Protein AF-A0A317WB82-F1 (afdb_monomer_lite)

Radius of gyration: 21.4 Å; chains: 1; bounding box: 46×22×66 Å

InterPro domains:
  IPR036574 Knottin, scorpion toxin-like superfamily [G3DSA:3.30.30.10] (28-68)
  IPR036574 Knottin, scorpion toxin-like superfamily [SSF57095] (29-68)

Secondary structure (DSSP, 8-state):
---SSSSSSS--------------SS--TT--TT-HHHHHHHHHHHHHHT-TTEEEEEE-TTS-EEEEE--

Sequence (71 aa):
MKSVLYCLALCLPVLATPLMEVTLSNSTSCQTYGGDSIANLACRNTCIEQGEGWTGGFCDSQQICHCTFNV

Structure (mmCIF, N/CA/C/O backbone):
data_AF-A0A317WB82-F1
#
_entry.id   AF-A0A317WB82-F1
#
loop_
_atom_site.group_PDB
_atom_site.id
_atom_site.type_symbol
_atom_site.label_atom_id
_atom_site.label_alt_id
_atom_site.label_comp_id
_atom_site.label_asym_id
_atom_site.label_entity_id
_atom_site.label_seq_id
_atom_site.pdbx_PDB_ins_code
_atom_site.Cartn_x
_atom_site.Cartn_y
_atom_site.Cartn_z
_atom_site.occupancy
_atom_site.B_iso_or_equiv
_atom_site.auth_seq_id
_atom_site.auth_comp_id
_atom_site.auth_asym_id
_atom_site.auth_atom_id
_atom_site.pdbx_PDB_model_num
ATOM 1 N N . MET A 1 1 ? 30.027 -1.210 54.143 1.00 43.47 1 MET A N 1
ATOM 2 C CA . MET A 1 1 ? 28.563 -1.402 54.229 1.00 43.47 1 MET A CA 1
ATOM 3 C C . MET A 1 1 ? 27.918 -0.183 53.592 1.00 43.47 1 MET A C 1
ATOM 5 O O . MET A 1 1 ? 28.142 0.914 54.071 1.00 43.47 1 MET A O 1
ATOM 9 N N . LYS A 1 2 ? 27.481 -0.341 52.335 1.00 49.47 2 LYS A N 1
ATOM 10 C CA . LYS A 1 2 ? 26.070 -0.193 51.928 1.00 49.47 2 LYS A CA 1
ATOM 11 C C . LYS A 1 2 ? 25.517 1.186 52.306 1.00 49.47 2 LYS A C 1
ATOM 13 O O . LYS A 1 2 ? 25.187 1.349 53.467 1.00 49.47 2 LYS A O 1
ATOM 18 N N . SER A 1 3 ? 25.471 2.123 51.348 1.00 50.44 3 SER A N 1
ATOM 19 C CA . SER A 1 3 ? 24.454 3.204 51.245 1.00 50.44 3 SER A CA 1
ATOM 20 C C . SER A 1 3 ? 24.868 4.408 50.380 1.00 50.44 3 SER A C 1
ATOM 22 O O . SER A 1 3 ? 24.356 5.501 50.575 1.00 50.44 3 SER A O 1
ATOM 24 N N . VAL A 1 4 ? 25.752 4.255 49.387 1.00 50.50 4 VAL A N 1
ATOM 25 C CA . VAL A 1 4 ? 26.011 5.343 48.411 1.00 50.50 4 VAL A CA 1
ATOM 26 C C . VAL A 1 4 ? 25.925 4.826 46.973 1.00 50.50 4 VAL A C 1
ATOM 28 O O . VAL A 1 4 ? 26.716 5.179 46.111 1.00 50.50 4 VAL A O 1
ATOM 31 N N . LEU A 1 5 ? 24.982 3.917 46.716 1.00 53.16 5 LEU A N 1
ATOM 32 C CA . LEU A 1 5 ? 24.772 3.317 45.392 1.00 53.16 5 LEU A CA 1
ATOM 33 C C . LEU A 1 5 ? 23.294 3.349 44.966 1.00 53.16 5 LEU A C 1
ATOM 35 O O . LEU A 1 5 ? 22.835 2.460 44.263 1.00 53.16 5 LEU A O 1
ATOM 39 N N . TYR A 1 6 ? 22.535 4.348 45.432 1.00 51.50 6 TYR A N 1
ATOM 40 C CA . TYR A 1 6 ? 21.074 4.400 45.255 1.00 51.50 6 TYR A CA 1
ATOM 41 C C . TYR A 1 6 ? 20.517 5.729 44.715 1.00 51.50 6 TYR A C 1
ATOM 43 O O . TYR A 1 6 ? 19.311 5.930 44.761 1.00 51.50 6 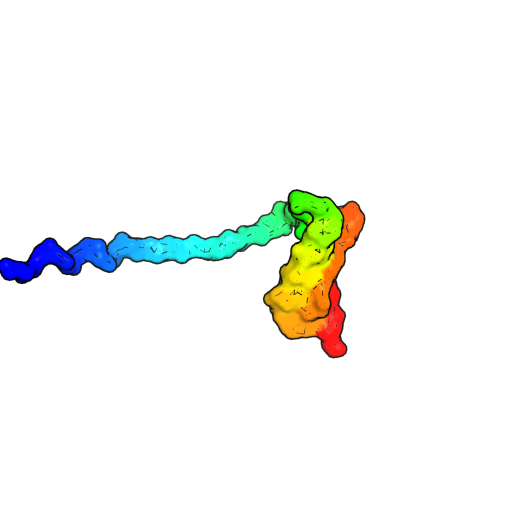TYR A O 1
ATOM 51 N N . CYS A 1 7 ? 21.344 6.622 44.158 1.00 48.03 7 CYS A N 1
ATOM 52 C CA . CYS A 1 7 ? 20.845 7.869 43.542 1.00 48.03 7 CYS A CA 1
ATOM 53 C C . CYS A 1 7 ? 21.016 7.955 42.017 1.00 48.03 7 CYS A C 1
ATOM 55 O O . CYS A 1 7 ? 20.531 8.903 41.414 1.00 48.03 7 CYS A O 1
ATOM 57 N N . LEU A 1 8 ? 21.666 6.984 41.368 1.00 49.84 8 LEU A N 1
ATOM 58 C CA . LEU A 1 8 ? 21.944 7.048 39.923 1.00 49.84 8 LEU A CA 1
ATOM 59 C C . LEU A 1 8 ? 20.869 6.396 39.033 1.00 49.84 8 LEU A C 1
ATOM 61 O O . LEU A 1 8 ? 21.038 6.353 37.822 1.00 49.84 8 LEU A O 1
ATOM 65 N N . ALA A 1 9 ? 19.766 5.901 39.602 1.00 56.22 9 ALA A N 1
ATOM 66 C CA . ALA A 1 9 ? 18.802 5.076 38.866 1.00 56.22 9 ALA A CA 1
ATOM 67 C C . ALA A 1 9 ? 17.502 5.784 38.428 1.00 56.22 9 ALA A C 1
ATOM 69 O O . ALA A 1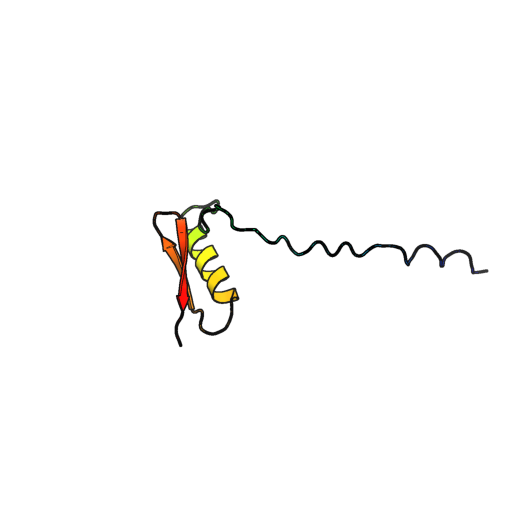 9 ? 16.657 5.130 37.828 1.00 56.22 9 ALA A O 1
ATOM 70 N N . LEU A 1 10 ? 17.296 7.077 38.717 1.00 56.56 10 LEU A N 1
ATOM 71 C CA . LEU A 1 10 ? 15.956 7.693 38.606 1.00 56.56 10 LEU A CA 1
ATOM 72 C C . LEU A 1 10 ? 15.843 8.958 37.739 1.00 56.56 10 LEU A C 1
ATOM 74 O O . LEU A 1 10 ? 14.779 9.564 37.705 1.00 56.56 10 LEU A O 1
ATOM 78 N N . CYS A 1 11 ? 16.877 9.328 36.982 1.00 53.88 11 CYS A N 1
ATOM 79 C CA . CYS A 1 11 ? 16.832 10.509 36.106 1.00 53.88 11 CYS A CA 1
ATOM 80 C C . CYS A 1 11 ? 17.115 10.181 34.635 1.00 53.88 11 CYS A C 1
ATOM 82 O O . CYS A 1 11 ? 17.820 10.928 33.961 1.00 53.88 11 CYS A O 1
ATOM 84 N N . LEU A 1 12 ? 16.574 9.076 34.119 1.00 55.75 12 LEU A N 1
ATOM 85 C CA . LEU A 1 12 ? 16.399 8.947 32.674 1.00 55.75 12 LEU A CA 1
ATOM 86 C C . LEU A 1 12 ? 15.042 9.567 32.335 1.00 55.75 12 LEU A C 1
ATOM 88 O O . LEU A 1 12 ? 14.020 8.945 32.632 1.00 55.75 12 LEU A O 1
ATOM 92 N N . PRO A 1 13 ? 14.984 10.778 31.748 1.00 52.97 13 PRO A N 1
ATOM 93 C CA . PRO A 1 13 ? 13.771 11.182 31.071 1.00 52.97 13 PRO A CA 1
ATOM 94 C C . PRO A 1 13 ? 13.544 10.128 29.992 1.00 52.97 13 PRO A C 1
ATOM 96 O O . PRO A 1 13 ? 14.367 9.954 29.091 1.00 52.97 13 PRO A O 1
ATOM 99 N N . VAL A 1 14 ? 12.448 9.383 30.126 1.00 59.50 14 VAL A N 1
ATOM 100 C CA . VAL A 1 14 ? 11.850 8.656 29.015 1.00 59.50 14 VAL A CA 1
ATOM 101 C C . VAL A 1 14 ? 11.537 9.730 27.976 1.00 59.50 14 VAL A C 1
ATOM 103 O O . VAL A 1 14 ? 10.503 10.389 27.982 1.00 59.50 14 VAL A O 1
ATOM 106 N N . LEU A 1 15 ? 12.504 9.981 27.099 1.00 54.19 15 LEU A N 1
ATOM 107 C CA . LEU A 1 15 ? 12.247 10.533 25.788 1.00 54.19 15 LEU A CA 1
ATOM 108 C C . LEU A 1 15 ? 11.550 9.396 25.049 1.00 54.19 15 LEU A C 1
ATOM 110 O O . LEU A 1 15 ? 12.161 8.668 24.269 1.00 54.19 15 LEU A O 1
ATOM 114 N N . ALA A 1 16 ? 10.267 9.207 25.367 1.00 55.62 16 ALA A N 1
ATOM 115 C CA . ALA A 1 16 ? 9.327 8.608 24.446 1.00 55.62 16 ALA A CA 1
ATOM 116 C C . ALA A 1 16 ? 9.328 9.543 23.239 1.00 55.62 16 ALA A C 1
ATOM 118 O O . ALA A 1 16 ? 8.556 10.494 23.158 1.00 55.62 16 ALA A O 1
ATOM 119 N N . THR A 1 17 ? 10.300 9.341 22.353 1.00 55.34 17 THR A N 1
ATOM 120 C CA . THR A 1 17 ? 10.196 9.848 21.000 1.00 55.34 17 THR A CA 1
ATOM 121 C C . THR A 1 17 ? 8.897 9.237 20.486 1.00 55.34 17 THR A C 1
ATOM 123 O O . THR A 1 17 ? 8.764 8.009 20.533 1.00 55.34 17 THR A O 1
ATOM 126 N N . PRO A 1 18 ? 7.880 10.041 20.121 1.00 50.53 18 PRO A N 1
ATOM 127 C CA . PRO A 1 18 ? 6.749 9.475 19.412 1.00 50.53 18 PRO A CA 1
ATOM 128 C C . PRO A 1 18 ? 7.353 8.720 18.232 1.00 50.53 18 PRO A C 1
ATOM 130 O O . PRO A 1 18 ? 8.205 9.272 17.528 1.00 50.53 18 PRO A O 1
ATOM 133 N N . LEU A 1 19 ? 6.999 7.434 18.114 1.00 48.88 19 LEU A N 1
ATOM 134 C CA . LEU A 1 19 ? 7.300 6.618 16.946 1.00 48.88 19 LEU A CA 1
ATOM 135 C C . LEU A 1 19 ? 7.021 7.498 15.745 1.00 48.88 19 LEU A C 1
ATOM 137 O O . LEU A 1 19 ? 5.877 7.891 15.550 1.00 48.88 19 LEU A O 1
ATOM 141 N N . MET A 1 20 ? 8.110 7.877 15.082 1.00 42.38 20 MET A N 1
ATOM 142 C CA . MET A 1 20 ? 8.192 8.757 13.934 1.00 42.38 20 MET A CA 1
ATOM 143 C C . MET A 1 20 ? 6.857 8.787 13.198 1.00 42.38 20 MET A C 1
ATOM 145 O O . MET A 1 20 ? 6.538 7.867 12.448 1.00 42.38 20 MET A O 1
ATOM 149 N N . GLU A 1 21 ? 6.055 9.820 13.466 1.00 43.09 21 GLU A N 1
ATOM 150 C CA . GLU A 1 21 ? 4.919 10.131 12.622 1.00 43.09 21 GLU A CA 1
ATOM 151 C C . GLU A 1 21 ? 5.569 10.507 11.299 1.00 43.09 21 GLU A C 1
ATOM 153 O O . GLU A 1 21 ? 6.109 11.606 11.132 1.00 43.09 21 GLU A O 1
ATOM 158 N N . VAL A 1 22 ? 5.647 9.529 10.392 1.00 46.66 22 VAL A N 1
ATOM 159 C CA . VAL A 1 22 ? 5.898 9.785 8.985 1.00 46.66 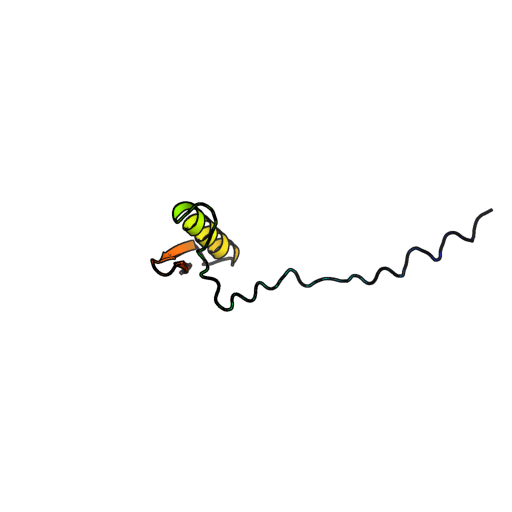22 VAL A CA 1
ATOM 160 C C . VAL A 1 22 ? 4.710 10.628 8.571 1.00 46.66 22 VAL A C 1
ATOM 162 O O . VAL A 1 22 ? 3.665 10.129 8.166 1.00 46.66 22 VAL A O 1
ATOM 165 N N . THR A 1 23 ? 4.862 11.932 8.768 1.00 42.28 23 THR A N 1
ATOM 166 C CA . THR A 1 23 ? 4.051 12.950 8.142 1.00 42.28 23 THR A CA 1
ATOM 167 C C . THR A 1 23 ? 4.280 12.722 6.661 1.00 42.28 23 THR A C 1
ATOM 169 O O . THR A 1 23 ? 5.281 13.142 6.082 1.00 42.28 23 THR A O 1
ATOM 172 N N . LEU A 1 24 ? 3.385 11.928 6.076 1.00 43.22 24 LEU A N 1
ATOM 173 C CA . LEU A 1 24 ? 3.335 11.546 4.673 1.00 43.22 24 LEU A CA 1
ATOM 174 C C . LEU A 1 24 ? 2.901 12.764 3.844 1.00 43.22 24 LEU A C 1
ATOM 176 O O . LEU A 1 24 ? 1.962 12.727 3.059 1.00 43.22 24 LEU A O 1
ATOM 180 N N . SER A 1 25 ? 3.564 13.891 4.067 1.00 39.22 25 SER A N 1
ATOM 181 C CA . SER A 1 25 ? 3.382 15.117 3.323 1.00 39.22 25 SER A CA 1
ATOM 182 C C . SER A 1 25 ? 4.324 15.026 2.132 1.00 39.22 25 SER A C 1
ATOM 184 O O . SER A 1 25 ? 5.484 15.418 2.214 1.00 39.22 25 SER A O 1
ATOM 186 N N . ASN A 1 26 ? 3.793 14.492 1.028 1.00 43.03 26 ASN A N 1
ATOM 187 C CA . ASN A 1 26 ? 4.389 14.478 -0.316 1.00 43.03 26 ASN A CA 1
ATOM 188 C C . ASN A 1 26 ? 5.360 13.328 -0.672 1.00 43.03 26 ASN A C 1
ATOM 190 O O . ASN A 1 26 ? 6.017 13.378 -1.710 1.00 43.03 26 ASN A O 1
ATOM 194 N N . SER A 1 27 ? 5.427 12.264 0.130 1.00 46.31 27 SER A N 1
ATOM 195 C CA . SER A 1 27 ? 6.087 11.011 -0.266 1.00 46.31 27 SER A CA 1
ATOM 196 C C . SER A 1 27 ? 5.069 10.147 -1.002 1.00 46.31 27 SER A C 1
ATOM 198 O O . SER A 1 27 ? 4.066 9.750 -0.410 1.00 46.31 27 SER A O 1
ATOM 200 N N . THR A 1 28 ? 5.285 9.835 -2.278 1.00 57.66 28 THR A N 1
ATOM 201 C CA . THR A 1 28 ? 4.444 8.841 -2.955 1.00 57.66 28 THR A CA 1
ATOM 202 C C . THR A 1 28 ? 4.548 7.522 -2.176 1.00 57.66 28 THR A C 1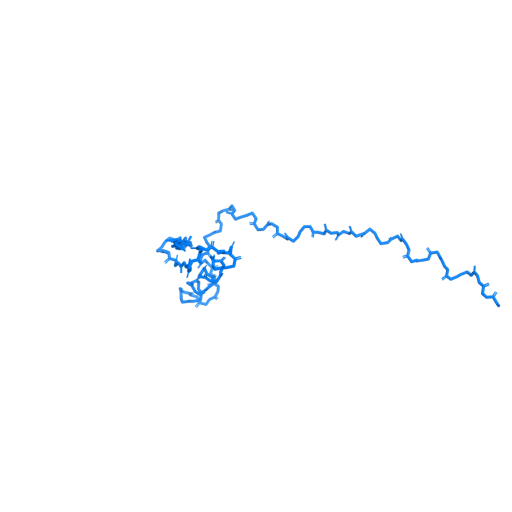
ATOM 204 O O . THR A 1 28 ? 5.655 7.001 -2.013 1.00 57.66 28 THR A O 1
ATOM 207 N N . SER A 1 29 ? 3.438 6.996 -1.656 1.00 68.88 29 SER A N 1
ATOM 208 C CA . SER A 1 29 ? 3.412 5.839 -0.740 1.00 68.88 29 SER A CA 1
ATOM 209 C C . SER A 1 29 ? 4.069 4.573 -1.305 1.00 68.88 29 SER A C 1
ATOM 211 O O . SER A 1 29 ? 4.388 3.656 -0.556 1.00 68.88 29 SER A O 1
ATOM 213 N N . CYS A 1 30 ? 4.280 4.530 -2.621 1.00 79.62 30 CYS A N 1
ATOM 214 C CA . CYS A 1 30 ? 4.853 3.416 -3.364 1.00 79.62 30 CYS A CA 1
ATOM 215 C C . CYS A 1 30 ? 6.274 3.681 -3.892 1.00 79.62 30 CYS A C 1
ATOM 217 O O . CYS A 1 30 ? 6.771 2.938 -4.737 1.00 79.62 30 CYS A O 1
ATOM 219 N N . GLN A 1 31 ? 6.964 4.730 -3.434 1.00 70.44 31 GLN A N 1
ATOM 220 C CA . GLN A 1 31 ? 8.396 4.903 -3.718 1.00 70.44 31 GLN A CA 1
ATOM 221 C C . GLN A 1 31 ? 9.232 4.037 -2.769 1.00 70.44 31 GLN A C 1
ATOM 223 O O . GLN A 1 31 ? 9.812 4.511 -1.795 1.00 70.44 31 GLN A O 1
ATOM 228 N N . THR A 1 32 ? 9.301 2.739 -3.061 1.00 66.94 32 THR A N 1
ATOM 229 C CA . THR A 1 32 ? 10.186 1.801 -2.357 1.00 66.94 32 THR A CA 1
ATOM 230 C C . THR A 1 32 ? 11.372 1.406 -3.228 1.00 66.94 32 THR A C 1
ATOM 232 O O . THR A 1 32 ? 11.224 1.134 -4.422 1.00 66.94 32 THR A O 1
ATOM 235 N N . TYR A 1 33 ? 12.556 1.298 -2.622 1.00 65.12 33 TYR A N 1
ATOM 236 C CA . TYR A 1 33 ? 13.715 0.685 -3.268 1.00 65.12 33 TYR A CA 1
ATOM 237 C C . TYR A 1 33 ? 13.388 -0.775 -3.628 1.00 65.12 33 TYR A C 1
ATOM 239 O O . TYR A 1 33 ? 13.014 -1.553 -2.753 1.00 65.12 33 TYR A O 1
ATOM 247 N N . GLY A 1 34 ? 13.499 -1.137 -4.911 1.00 70.31 34 GLY A N 1
ATOM 248 C CA . GLY A 1 34 ? 13.167 -2.480 -5.413 1.00 70.31 34 GLY A CA 1
ATOM 249 C C . GLY A 1 34 ? 11.992 -2.562 -6.396 1.00 70.31 34 GLY A C 1
ATOM 250 O O . GLY A 1 34 ? 11.673 -3.655 -6.859 1.00 70.31 34 GLY A O 1
ATOM 251 N N . GLY A 1 35 ? 11.395 -1.425 -6.765 1.00 81.19 35 GLY A N 1
ATOM 252 C CA . GLY A 1 35 ? 10.432 -1.323 -7.869 1.00 81.19 35 GLY A CA 1
ATOM 253 C C . GLY A 1 35 ? 8.989 -1.685 -7.505 1.00 81.19 35 GLY A C 1
ATOM 254 O O . GLY A 1 35 ? 8.665 -1.960 -6.347 1.00 81.19 35 GLY A O 1
ATOM 255 N N . ASP A 1 36 ? 8.122 -1.681 -8.518 1.00 82.06 36 ASP A N 1
ATOM 256 C CA . ASP A 1 36 ? 6.659 -1.688 -8.358 1.00 82.06 36 ASP A CA 1
ATOM 257 C C . ASP A 1 36 ? 6.119 -2.915 -7.620 1.00 82.06 36 ASP A C 1
ATOM 259 O O . ASP A 1 36 ? 5.139 -2.817 -6.886 1.00 82.06 36 ASP A O 1
ATOM 263 N N . SER A 1 37 ? 6.755 -4.079 -7.768 1.00 84.81 37 SER A N 1
ATOM 264 C CA . SER A 1 37 ? 6.341 -5.299 -7.064 1.00 84.81 37 SER A CA 1
ATOM 265 C C . SER A 1 37 ? 6.527 -5.182 -5.552 1.00 84.81 37 SER A C 1
ATOM 267 O O . SER A 1 37 ? 5.650 -5.584 -4.787 1.00 84.81 37 SER A O 1
ATOM 269 N N . ILE A 1 38 ? 7.656 -4.616 -5.114 1.00 87.25 38 ILE A N 1
ATOM 270 C CA . ILE A 1 38 ? 7.932 -4.404 -3.688 1.00 87.25 38 ILE A CA 1
ATOM 271 C C . ILE A 1 38 ? 7.041 -3.288 -3.149 1.00 87.25 38 ILE A C 1
ATOM 273 O O . ILE A 1 38 ? 6.479 -3.433 -2.065 1.00 87.25 38 ILE A O 1
ATOM 277 N N . ALA A 1 39 ? 6.839 -2.231 -3.935 1.00 88.81 39 ALA A N 1
ATOM 278 C CA . ALA A 1 39 ? 5.959 -1.131 -3.570 1.00 88.81 39 ALA A CA 1
ATOM 279 C C . ALA A 1 39 ? 4.519 -1.603 -3.345 1.00 88.81 39 ALA A C 1
ATOM 281 O O . ALA A 1 39 ? 3.912 -1.293 -2.321 1.00 88.81 39 ALA A O 1
ATOM 282 N N . ASN A 1 40 ? 3.999 -2.419 -4.266 1.00 88.56 40 ASN A N 1
ATOM 283 C CA . ASN A 1 40 ? 2.674 -3.020 -4.151 1.00 88.56 40 ASN A CA 1
ATOM 284 C C . ASN A 1 40 ? 2.556 -3.912 -2.913 1.00 88.56 40 ASN A C 1
ATOM 286 O O . ASN A 1 40 ? 1.545 -3.857 -2.215 1.00 88.56 40 ASN A O 1
ATOM 290 N N . LEU A 1 41 ? 3.580 -4.719 -2.617 1.00 90.12 41 LEU A N 1
ATOM 291 C CA . LEU A 1 41 ? 3.574 -5.580 -1.436 1.00 90.12 41 LEU A CA 1
ATOM 292 C C . LEU A 1 41 ? 3.589 -4.766 -0.134 1.00 90.12 41 LEU A C 1
ATOM 294 O O . LEU A 1 41 ? 2.825 -5.073 0.780 1.00 90.12 41 LEU A O 1
ATOM 298 N N . ALA A 1 42 ? 4.420 -3.724 -0.061 1.00 90.44 42 ALA A N 1
ATOM 299 C CA . ALA A 1 42 ? 4.473 -2.826 1.088 1.00 90.44 42 ALA A CA 1
ATOM 300 C C . ALA A 1 42 ? 3.127 -2.116 1.294 1.00 90.44 42 ALA A C 1
ATOM 302 O O . ALA A 1 42 ? 2.553 -2.209 2.376 1.00 90.44 42 ALA A O 1
ATOM 303 N N . CYS A 1 43 ? 2.579 -1.513 0.233 1.00 91.69 43 CYS A N 1
ATOM 304 C CA . CYS A 1 43 ? 1.259 -0.882 0.233 1.00 91.69 43 CYS A CA 1
ATOM 305 C C . CYS A 1 43 ? 0.174 -1.843 0.738 1.00 91.69 43 CYS A C 1
ATOM 307 O O . CYS A 1 43 ? -0.551 -1.527 1.682 1.00 91.69 43 CYS A O 1
ATOM 309 N N . ARG A 1 44 ? 0.110 -3.057 0.176 1.00 93.19 44 ARG A N 1
ATOM 310 C CA . ARG A 1 44 ? -0.857 -4.079 0.587 1.00 93.19 44 ARG A CA 1
ATOM 311 C C . ARG A 1 44 ? -0.772 -4.392 2.080 1.00 93.19 44 ARG A C 1
ATOM 313 O O . ARG A 1 44 ? -1.812 -4.443 2.734 1.00 93.19 44 ARG A O 1
ATOM 320 N N . ASN A 1 45 ? 0.430 -4.624 2.600 1.00 91.56 45 ASN A N 1
ATOM 321 C CA . ASN A 1 45 ? 0.618 -4.998 4.001 1.00 91.56 45 ASN A CA 1
ATOM 322 C C . ASN A 1 45 ? 0.255 -3.845 4.939 1.00 91.56 45 ASN A C 1
ATOM 324 O O . ASN A 1 45 ? -0.507 -4.059 5.876 1.00 91.56 45 ASN A O 1
ATOM 328 N N . THR A 1 46 ? 0.696 -2.622 4.632 1.00 90.19 46 THR A N 1
ATOM 329 C CA . THR A 1 46 ? 0.323 -1.427 5.401 1.00 90.19 46 THR A CA 1
ATOM 330 C C . THR A 1 46 ? -1.191 -1.233 5.455 1.00 90.19 46 THR A C 1
ATOM 332 O O . THR A 1 46 ? -1.722 -0.874 6.501 1.00 90.19 46 THR A O 1
ATOM 335 N N . CYS A 1 47 ? -1.916 -1.498 4.364 1.00 91.75 47 CYS A N 1
ATOM 336 C CA . CYS A 1 47 ? -3.375 -1.424 4.379 1.00 91.75 47 CYS A CA 1
ATOM 337 C C . CYS A 1 47 ? -4.014 -2.505 5.264 1.00 91.75 47 CYS A C 1
ATOM 339 O O . CYS A 1 47 ? -4.938 -2.199 6.006 1.00 91.75 47 CYS A O 1
ATOM 341 N N . ILE A 1 48 ? -3.516 -3.747 5.231 1.00 90.62 48 ILE A N 1
ATOM 342 C CA . ILE A 1 48 ? -4.016 -4.837 6.093 1.00 90.62 48 ILE A CA 1
ATOM 343 C C . ILE A 1 48 ? -3.768 -4.528 7.577 1.00 90.62 48 ILE A C 1
ATOM 345 O O . ILE A 1 48 ? -4.618 -4.807 8.421 1.00 90.62 48 ILE A O 1
ATOM 349 N N . GLU A 1 49 ? -2.629 -3.920 7.904 1.00 90.69 49 GLU A N 1
ATOM 350 C CA . GLU A 1 49 ? -2.260 -3.558 9.278 1.00 90.69 49 GLU A CA 1
ATOM 351 C C . GLU A 1 49 ? -3.167 -2.481 9.901 1.00 90.69 49 GLU A C 1
ATOM 353 O O . GLU A 1 49 ? -3.173 -2.334 11.123 1.00 90.69 49 GLU A O 1
ATOM 358 N N . GLN A 1 50 ? -3.979 -1.770 9.107 1.00 88.31 50 GLN A N 1
ATOM 359 C CA . GLN A 1 50 ? -4.973 -0.820 9.629 1.00 88.31 50 GLN A CA 1
ATOM 360 C C . GLN A 1 50 ? -6.113 -1.503 10.403 1.00 88.31 50 GLN A C 1
ATOM 362 O O . GLN A 1 50 ? -6.779 -0.845 11.203 1.00 88.31 50 GLN A O 1
ATOM 367 N N . GLY A 1 51 ? -6.333 -2.806 10.199 1.00 87.50 51 GLY A N 1
ATOM 368 C CA . GLY A 1 51 ? -7.291 -3.602 10.966 1.00 87.50 51 GLY A CA 1
ATOM 369 C C . GLY A 1 51 ? -8.506 -4.073 10.167 1.00 87.50 51 GLY A C 1
ATOM 370 O O . GLY A 1 51 ? -8.479 -4.163 8.941 1.00 87.50 51 GLY A O 1
ATOM 371 N N . GLU A 1 52 ? -9.571 -4.440 10.883 1.00 93.56 52 GLU A N 1
ATOM 372 C CA . GLU A 1 52 ? -10.734 -5.114 10.297 1.00 93.56 52 GLU A CA 1
ATOM 373 C C . GLU A 1 52 ? -11.400 -4.312 9.166 1.00 93.56 52 GLU A C 1
ATOM 375 O O . GLU A 1 52 ? -11.512 -3.087 9.210 1.00 93.56 52 GLU A O 1
ATOM 380 N N . GLY A 1 53 ? -11.845 -5.035 8.136 1.00 90.94 53 GLY A N 1
ATOM 381 C CA . GLY A 1 53 ? -12.447 -4.484 6.920 1.00 90.94 53 GLY A CA 1
ATOM 382 C C . GLY A 1 53 ? -11.436 -4.103 5.832 1.00 90.94 53 GLY A C 1
ATOM 383 O O . GLY A 1 53 ? -11.777 -4.122 4.648 1.00 90.94 53 GLY A O 1
ATOM 384 N N . TRP A 1 54 ? -10.171 -3.842 6.174 1.00 92.81 54 TRP A N 1
ATOM 385 C CA . TRP A 1 54 ? -9.120 -3.642 5.176 1.00 92.81 54 TRP A CA 1
ATOM 386 C C . TRP A 1 54 ? -8.618 -4.979 4.631 1.00 92.81 54 TRP A C 1
ATOM 388 O O . TRP A 1 54 ? -8.231 -5.879 5.372 1.00 92.81 54 TRP A O 1
ATOM 398 N N . THR A 1 55 ? -8.616 -5.124 3.307 1.00 94.38 55 THR A N 1
ATOM 399 C CA . THR A 1 55 ? -8.305 -6.401 2.632 1.00 94.38 55 THR A CA 1
ATOM 400 C C . THR A 1 55 ? -6.987 -6.384 1.865 1.00 94.38 55 THR A C 1
ATOM 402 O O . THR A 1 55 ? -6.505 -7.430 1.421 1.00 94.38 55 THR A O 1
ATOM 405 N N . GLY A 1 56 ? -6.381 -5.208 1.711 1.00 94.06 56 GLY A N 1
ATOM 406 C CA . GLY A 1 56 ? -5.153 -5.023 0.953 1.00 94.06 56 GLY A CA 1
ATOM 407 C C . GLY A 1 56 ? -5.040 -3.625 0.370 1.00 94.06 56 GLY A C 1
ATOM 408 O O . GLY A 1 56 ? -5.658 -2.681 0.854 1.00 94.06 56 GLY A O 1
ATOM 409 N N . GLY A 1 57 ? -4.235 -3.509 -0.679 1.00 92.12 57 GLY A N 1
ATOM 410 C CA . GLY A 1 57 ? -4.040 -2.282 -1.432 1.00 92.12 57 GLY A CA 1
ATOM 411 C C . GLY A 1 57 ? -3.125 -2.498 -2.631 1.00 92.12 57 GLY A C 1
ATOM 412 O O . GLY A 1 57 ? -2.518 -3.565 -2.770 1.00 92.12 57 GLY A O 1
ATOM 413 N N . PHE A 1 58 ? -3.056 -1.498 -3.502 1.00 92.00 58 PHE A N 1
ATO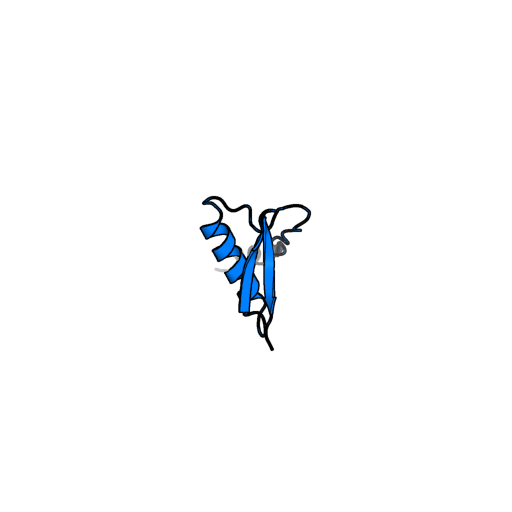M 414 C CA . PHE A 1 58 ? -2.201 -1.489 -4.687 1.00 92.00 58 PHE A CA 1
ATOM 415 C C . PHE A 1 58 ? -1.673 -0.083 -4.979 1.00 92.00 58 PHE A C 1
ATOM 417 O O . PHE A 1 58 ? -2.262 0.919 -4.587 1.00 92.00 58 PHE A O 1
ATOM 424 N N . CYS A 1 59 ? -0.564 -0.018 -5.695 1.00 91.69 59 CYS A N 1
ATOM 425 C CA . CYS A 1 59 ? 0.062 1.204 -6.164 1.00 91.69 59 CYS A CA 1
ATOM 426 C C . CYS A 1 59 ? -0.452 1.569 -7.554 1.00 91.69 59 CYS A C 1
ATOM 428 O O . CYS A 1 59 ? -0.481 0.717 -8.445 1.00 91.69 59 CYS A O 1
ATOM 430 N N . ASP A 1 60 ? -0.833 2.828 -7.752 1.00 88.38 60 ASP A N 1
ATOM 431 C CA . ASP A 1 60 ? -1.131 3.351 -9.085 1.00 88.38 60 ASP A CA 1
ATOM 432 C C . ASP A 1 60 ? 0.130 3.843 -9.817 1.00 88.38 60 ASP A C 1
ATOM 434 O O . ASP A 1 60 ? 1.237 3.859 -9.277 1.00 88.38 60 ASP A O 1
ATOM 438 N N . SER A 1 61 ? -0.045 4.293 -11.062 1.00 86.06 61 SER A N 1
ATOM 439 C CA . SER A 1 61 ? 1.040 4.839 -11.890 1.00 86.06 61 SER A CA 1
ATOM 440 C C . SER A 1 61 ? 1.633 6.152 -11.367 1.00 86.06 61 SER A C 1
ATOM 442 O O . SER A 1 61 ? 2.646 6.613 -11.885 1.00 86.06 61 SER A O 1
ATOM 444 N N . GLN A 1 62 ? 0.989 6.793 -10.391 1.00 86.50 62 GLN A N 1
ATOM 445 C CA . GLN A 1 62 ? 1.484 7.991 -9.711 1.00 86.50 62 GLN A CA 1
ATOM 446 C C . GLN A 1 62 ? 2.214 7.626 -8.409 1.00 86.50 62 GLN A C 1
ATOM 448 O O . GLN A 1 62 ? 2.556 8.509 -7.622 1.00 86.50 62 GLN A O 1
AT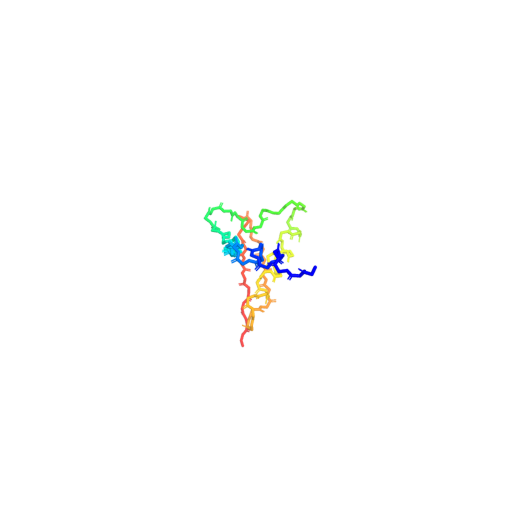OM 453 N N . GLN A 1 63 ? 2.475 6.331 -8.186 1.00 85.75 63 GLN A N 1
ATOM 454 C CA . GLN A 1 63 ? 3.067 5.779 -6.973 1.00 85.75 63 GLN A CA 1
ATOM 455 C C . GLN A 1 63 ? 2.241 6.079 -5.704 1.00 85.75 63 GLN A C 1
ATOM 457 O O . GLN A 1 63 ? 2.784 6.137 -4.595 1.00 85.75 63 GLN A O 1
ATOM 462 N N . ILE A 1 64 ? 0.925 6.246 -5.840 1.00 86.69 64 ILE A N 1
ATOM 463 C CA . ILE A 1 64 ? -0.001 6.415 -4.717 1.00 86.69 64 ILE A CA 1
ATOM 464 C C . ILE A 1 64 ? -0.545 5.040 -4.317 1.00 86.69 64 ILE A C 1
ATOM 466 O O . ILE A 1 64 ? -0.962 4.258 -5.169 1.00 86.69 64 ILE A O 1
ATOM 470 N N . CYS A 1 65 ? -0.534 4.746 -3.014 1.00 90.31 65 CYS A N 1
ATOM 471 C CA . CYS A 1 65 ? -1.096 3.513 -2.465 1.00 90.31 65 CYS A CA 1
ATOM 472 C C . CYS A 1 65 ? -2.606 3.671 -2.254 1.00 90.31 65 CYS A C 1
ATOM 474 O O . CYS A 1 65 ? -3.050 4.550 -1.517 1.00 90.31 65 CYS A O 1
ATOM 476 N N . HIS A 1 66 ? -3.383 2.794 -2.879 1.00 92.75 66 HIS A N 1
ATOM 477 C CA . HIS A 1 66 ? -4.835 2.711 -2.773 1.00 92.75 66 HIS A CA 1
ATOM 478 C C . HIS A 1 66 ? -5.204 1.487 -1.945 1.00 92.75 66 HIS A C 1
ATOM 480 O O . HIS A 1 66 ? -5.030 0.357 -2.401 1.00 92.75 66 HIS A O 1
ATOM 486 N N . CYS A 1 67 ? -5.712 1.696 -0.733 1.00 93.62 67 CYS A N 1
ATOM 487 C CA . CYS A 1 67 ? -6.179 0.606 0.120 1.00 93.62 67 CYS A CA 1
ATOM 488 C C . CYS A 1 67 ? -7.574 0.120 -0.297 1.00 93.62 67 CYS A C 1
ATOM 490 O O . CYS A 1 67 ? -8.450 0.918 -0.633 1.00 93.62 67 CYS A O 1
ATOM 492 N N . THR A 1 68 ? -7.796 -1.192 -0.239 1.00 93.81 68 THR A N 1
ATOM 493 C CA . THR A 1 68 ? -9.086 -1.826 -0.527 1.00 93.81 68 THR A CA 1
ATOM 494 C C . THR A 1 68 ? -9.799 -2.205 0.764 1.00 93.81 68 THR A C 1
ATOM 496 O O . THR A 1 68 ? -9.215 -2.815 1.663 1.00 93.81 68 THR A O 1
ATOM 499 N N . PHE A 1 69 ? -11.088 -1.886 0.834 1.00 93.19 69 PHE A N 1
ATOM 500 C CA . PHE A 1 69 ? -11.945 -2.143 1.987 1.00 93.19 69 PHE A CA 1
ATOM 501 C C . PHE A 1 69 ? -13.136 -3.012 1.566 1.00 93.19 69 PHE A C 1
ATOM 503 O O . PHE A 1 69 ? -13.726 -2.767 0.513 1.00 93.19 69 PHE A O 1
ATOM 510 N N . ASN A 1 70 ? -13.465 -4.035 2.354 1.00 89.75 70 ASN A N 1
ATOM 511 C CA . ASN A 1 70 ? -14.605 -4.920 2.118 1.00 89.75 70 ASN A CA 1
ATOM 512 C C . ASN A 1 70 ? -15.263 -5.300 3.452 1.00 89.75 70 ASN A C 1
ATOM 514 O O . ASN A 1 70 ? -14.572 -5.772 4.356 1.00 89.75 70 ASN A O 1
ATOM 518 N N . VAL A 1 71 ? -16.584 -5.116 3.540 1.00 69.19 71 VAL A N 1
ATOM 519 C CA . VAL A 1 71 ? -17.430 -5.375 4.722 1.00 69.19 71 VAL A CA 1
ATOM 520 C C . VAL A 1 71 ? -18.564 -6.331 4.409 1.00 69.19 71 VAL A C 1
ATOM 522 O O . VAL A 1 71 ? -19.071 -6.282 3.267 1.00 69.19 71 VAL A O 1
#

pLDDT: mean 72.22, std 19.31, range [39.22, 94.38]

Foldseek 3Di:
DDDDPPPPPPPDPPPPVPPPPPPVPPDLQQPDPPDQVVSQVSLFVVQPVVDPQWRGWHADPVSHIGTHGHD

Organism: NCBI:txid1450535